Protein AF-A0A524EAW5-F1 (afdb_monomer_lite)

Foldseek 3Di:
DDDPDPQADVLRAGVVVVVVVCCVVCVVVPPADWDKDKDADSVVRDIDIDTDDRPPD

Structure (mmCIF, N/CA/C/O backbone):
data_AF-A0A524EAW5-F1
#
_entry.id   AF-A0A524EAW5-F1
#
loop_
_atom_site.group_PDB
_atom_site.id
_atom_site.type_symbol
_atom_site.label_atom_id
_atom_site.label_alt_id
_atom_site.label_comp_id
_atom_site.label_asym_id
_atom_site.label_entity_id
_atom_site.label_seq_id
_atom_site.pdbx_PDB_ins_code
_atom_site.Cartn_x
_atom_site.Cartn_y
_atom_site.Cartn_z
_atom_site.occupancy
_atom_site.B_iso_or_equiv
_atom_site.auth_seq_id
_atom_site.auth_comp_id
_atom_site.auth_asym_id
_atom_site.auth_atom_id
_atom_site.pdbx_PDB_model_num
ATOM 1 N N . MET A 1 1 ? -5.745 -17.602 27.573 1.00 42.34 1 MET A N 1
ATOM 2 C CA . MET A 1 1 ? -6.290 -17.955 26.238 1.00 42.34 1 MET A CA 1
ATOM 3 C C . MET A 1 1 ? -7.023 -16.714 25.735 1.00 42.34 1 MET A C 1
ATOM 5 O O . MET A 1 1 ? -7.901 -16.278 26.450 1.00 42.34 1 MET A O 1
ATOM 9 N N . LYS A 1 2 ? -6.712 -16.029 24.634 1.00 38.00 2 LYS A N 1
ATOM 10 C CA . LYS A 1 2 ? -5.862 -16.293 23.470 1.00 38.00 2 LYS A CA 1
ATOM 11 C C . LYS A 1 2 ? -5.220 -14.966 23.030 1.00 38.00 2 LYS A C 1
ATOM 13 O O . LYS A 1 2 ? -5.847 -13.917 23.120 1.00 38.00 2 LYS A O 1
ATOM 18 N N . SER A 1 3 ? -3.970 -15.053 22.589 1.00 39.75 3 SER A N 1
ATOM 19 C CA . SER A 1 3 ? -3.228 -13.979 21.933 1.00 39.75 3 SER A CA 1
ATOM 20 C C . SER A 1 3 ? -3.843 -13.732 20.554 1.00 39.75 3 SER A C 1
ATOM 22 O O . SER A 1 3 ? -3.802 -14.625 19.713 1.00 39.75 3 SER A O 1
ATOM 24 N N . ASN A 1 4 ? -4.437 -12.557 20.341 1.00 41.66 4 ASN A N 1
ATOM 25 C CA . ASN A 1 4 ? -5.041 -12.146 19.067 1.00 41.66 4 ASN A CA 1
ATOM 26 C C . ASN A 1 4 ? -4.259 -10.989 18.402 1.00 41.66 4 ASN A C 1
ATOM 28 O O . ASN A 1 4 ? -4.849 -10.178 17.703 1.00 41.66 4 ASN A O 1
ATOM 32 N N . TYR A 1 5 ? -2.940 -10.880 18.618 1.00 41.72 5 TYR A N 1
ATOM 33 C CA . TYR A 1 5 ? -2.194 -9.653 18.284 1.00 41.72 5 TYR A CA 1
ATOM 34 C C . TYR A 1 5 ? -1.264 -9.710 17.051 1.00 41.72 5 TYR A C 1
ATOM 36 O O . TYR A 1 5 ? -0.482 -8.791 16.868 1.00 41.72 5 TYR A O 1
ATOM 44 N N . LEU A 1 6 ? -1.276 -10.741 16.193 1.00 41.88 6 LEU A N 1
ATOM 45 C CA . LEU A 1 6 ? -0.221 -10.868 15.155 1.00 41.88 6 LEU A CA 1
ATOM 46 C C . LEU A 1 6 ? -0.696 -11.091 13.708 1.00 41.88 6 LEU A C 1
ATOM 48 O O . LEU A 1 6 ? 0.048 -11.641 12.905 1.00 41.88 6 LEU A O 1
ATOM 52 N N . ALA A 1 7 ? -1.900 -10.643 13.340 1.00 54.50 7 ALA A N 1
ATOM 53 C CA . ALA A 1 7 ? -2.341 -10.675 11.931 1.00 54.50 7 ALA A CA 1
ATOM 54 C C . ALA A 1 7 ? -3.111 -9.427 11.463 1.00 54.50 7 ALA A C 1
ATOM 56 O O . ALA A 1 7 ? -3.346 -9.257 10.270 1.00 54.50 7 ALA A O 1
ATOM 57 N N . GLN A 1 8 ? -3.474 -8.539 12.386 1.00 44.72 8 GLN A N 1
ATOM 58 C CA . GLN A 1 8 ? -4.009 -7.212 12.106 1.00 44.72 8 GLN A CA 1
ATOM 59 C C . GLN A 1 8 ? -3.030 -6.234 12.744 1.00 44.72 8 GLN A C 1
ATOM 61 O O . GLN A 1 8 ? -2.660 -6.421 13.904 1.00 44.72 8 GLN A O 1
ATOM 66 N N . GLY A 1 9 ? -2.565 -5.229 12.003 1.00 58.22 9 GLY A N 1
ATOM 67 C CA . GLY A 1 9 ? -1.818 -4.132 12.620 1.00 58.22 9 GLY A CA 1
ATOM 68 C C . GLY A 1 9 ? -2.642 -3.481 13.747 1.00 58.22 9 GLY A C 1
ATOM 69 O O . GLY A 1 9 ? -3.846 -3.732 13.846 1.00 58.22 9 GLY A O 1
ATOM 70 N N . PRO A 1 10 ? -2.044 -2.612 14.581 1.00 60.78 10 PRO A N 1
ATOM 71 C CA . PRO A 1 10 ? -2.747 -1.936 15.684 1.00 60.78 10 PRO A CA 1
ATOM 72 C C . PRO A 1 10 ? -4.011 -1.163 15.250 1.00 60.78 10 PRO A C 1
ATOM 74 O O . PRO A 1 10 ? -4.835 -0.806 16.082 1.00 60.78 10 PRO A O 1
ATOM 77 N N . THR A 1 11 ? -4.172 -0.931 13.948 1.00 65.69 11 THR A N 1
ATOM 78 C CA . THR A 1 11 ? -5.275 -0.237 13.280 1.00 65.69 11 THR A CA 1
ATOM 79 C C . THR A 1 11 ? -6.441 -1.136 12.841 1.00 65.69 11 THR A C 1
ATOM 81 O O . THR A 1 11 ? -7.460 -0.630 12.385 1.00 65.69 11 THR A O 1
ATOM 84 N N . GLY A 1 12 ? -6.336 -2.467 12.952 1.00 71.75 12 GLY A N 1
ATOM 85 C CA . GLY A 1 12 ? -7.420 -3.382 12.563 1.00 71.75 12 GLY A CA 1
ATOM 86 C C . GLY A 1 12 ? -7.645 -3.517 11.049 1.00 71.75 12 GLY A C 1
ATOM 87 O O . GLY A 1 12 ? -8.655 -4.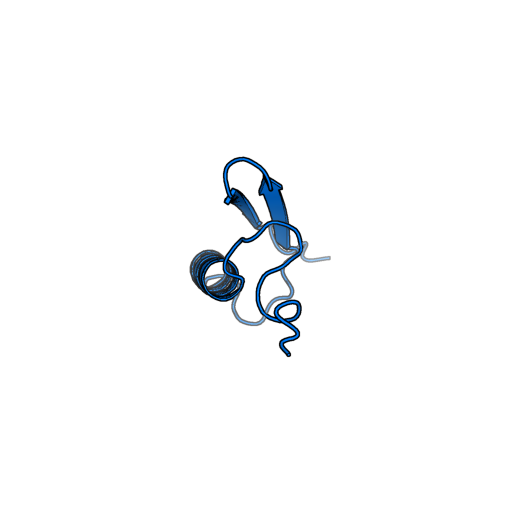088 10.636 1.00 71.75 12 GLY A O 1
ATOM 88 N N . ILE A 1 13 ? -6.717 -3.010 10.231 1.00 77.25 13 ILE A N 1
ATOM 89 C CA . ILE A 1 13 ? -6.732 -3.150 8.770 1.00 77.25 13 ILE A CA 1
ATOM 90 C C . ILE A 1 13 ? -6.168 -4.514 8.369 1.00 77.25 13 ILE A C 1
ATOM 92 O O . ILE A 1 13 ? -5.186 -5.002 8.941 1.00 77.25 13 ILE A O 1
ATOM 96 N N . ASN A 1 14 ? -6.804 -5.140 7.380 1.00 83.25 14 ASN A N 1
ATOM 97 C CA . ASN A 1 14 ? -6.340 -6.392 6.809 1.00 83.25 14 ASN A CA 1
ATOM 98 C C . ASN A 1 14 ? -5.107 -6.147 5.933 1.00 83.25 14 ASN A C 1
ATOM 100 O O . ASN A 1 14 ? -5.184 -5.558 4.859 1.00 83.25 14 ASN A O 1
ATOM 104 N N . ILE A 1 15 ? -3.965 -6.647 6.394 1.00 82.25 15 ILE A N 1
ATOM 105 C CA . ILE A 1 15 ? -2.674 -6.483 5.722 1.00 82.25 15 ILE A CA 1
ATOM 106 C C . ILE A 1 15 ? -2.684 -7.131 4.329 1.00 82.25 15 ILE A C 1
ATOM 108 O O . ILE A 1 15 ? -2.026 -6.629 3.422 1.00 82.25 15 ILE A O 1
ATOM 112 N N . LYS A 1 16 ? -3.443 -8.217 4.129 1.00 86.12 16 LYS A N 1
ATOM 113 C CA . LYS A 1 16 ? -3.529 -8.884 2.825 1.00 86.12 16 LYS A CA 1
ATOM 114 C C . LYS A 1 16 ? -4.139 -7.967 1.765 1.00 86.12 16 LYS A C 1
ATOM 116 O O . LYS A 1 16 ? -3.596 -7.874 0.672 1.00 86.12 16 LYS A O 1
ATOM 121 N N . ASP A 1 17 ? -5.215 -7.270 2.116 1.00 86.94 17 ASP A N 1
ATOM 122 C CA . ASP A 1 17 ? -5.931 -6.388 1.189 1.00 86.94 17 ASP A CA 1
ATOM 123 C C . ASP A 1 17 ? -5.037 -5.213 0.763 1.00 86.94 17 ASP A C 1
ATOM 125 O O . ASP A 1 17 ? -5.018 -4.825 -0.403 1.00 86.94 17 ASP A O 1
ATOM 129 N N . VAL A 1 18 ? -4.217 -4.709 1.691 1.00 85.69 18 VAL A N 1
ATOM 130 C CA . VAL A 1 18 ? -3.206 -3.683 1.404 1.00 85.69 18 VAL A CA 1
ATOM 131 C C . VAL A 1 18 ? -2.143 -4.213 0.440 1.00 85.69 18 VAL A C 1
ATOM 133 O O . VAL A 1 18 ? -1.818 -3.549 -0.539 1.00 85.69 18 VAL A O 1
ATOM 136 N N . VAL A 1 19 ? -1.603 -5.409 0.690 1.00 87.69 19 VAL A N 1
ATOM 137 C CA . VAL A 1 19 ? -0.571 -6.017 -0.167 1.00 87.69 19 VAL A CA 1
ATOM 138 C C . VAL A 1 19 ? -1.097 -6.278 -1.578 1.00 87.69 19 VAL A C 1
ATOM 140 O O . VAL A 1 19 ? -0.392 -6.001 -2.547 1.00 87.69 19 VAL A O 1
ATOM 143 N N . ASP A 1 20 ? -2.328 -6.773 -1.706 1.00 90.44 20 ASP A N 1
ATOM 144 C CA . ASP A 1 20 ? -2.955 -7.013 -3.006 1.00 90.44 20 ASP A CA 1
ATOM 145 C C . ASP A 1 20 ? -3.122 -5.693 -3.782 1.00 90.44 20 ASP A C 1
ATOM 147 O O . ASP A 1 20 ? -2.686 -5.597 -4.930 1.00 90.44 20 ASP A O 1
ATOM 151 N N . ALA A 1 21 ? -3.628 -4.640 -3.130 1.00 88.88 21 ALA A N 1
ATOM 152 C CA . ALA A 1 21 ? -3.787 -3.320 -3.743 1.00 88.88 21 ALA A CA 1
ATOM 153 C C . ALA A 1 21 ? -2.445 -2.671 -4.137 1.00 88.88 21 ALA A C 1
ATOM 155 O O . ALA A 1 21 ? -2.343 -2.045 -5.195 1.00 88.88 21 ALA A O 1
ATOM 156 N N . VAL A 1 22 ? -1.392 -2.841 -3.326 1.00 87.94 2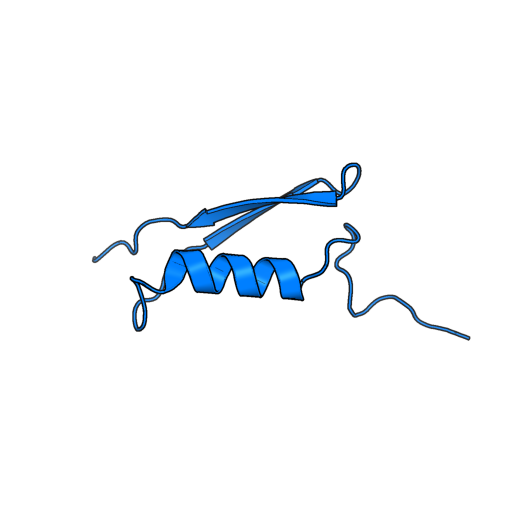2 VAL A N 1
ATOM 157 C CA . VAL A 1 22 ? -0.034 -2.389 -3.676 1.00 87.94 22 VAL A CA 1
ATOM 158 C C . VAL A 1 22 ? 0.480 -3.141 -4.904 1.00 87.94 22 VAL A C 1
ATOM 160 O O . VAL A 1 22 ? 1.016 -2.517 -5.820 1.00 87.94 22 VAL A O 1
ATOM 163 N N . ASN A 1 23 ? 0.315 -4.464 -4.962 1.00 87.31 23 ASN A N 1
ATOM 164 C CA . ASN A 1 23 ? 0.771 -5.275 -6.093 1.00 87.31 23 ASN A CA 1
ATOM 165 C C . ASN A 1 23 ? 0.067 -4.900 -7.404 1.00 87.31 23 ASN A C 1
ATOM 167 O O . ASN A 1 23 ? 0.713 -4.868 -8.450 1.00 87.31 23 AS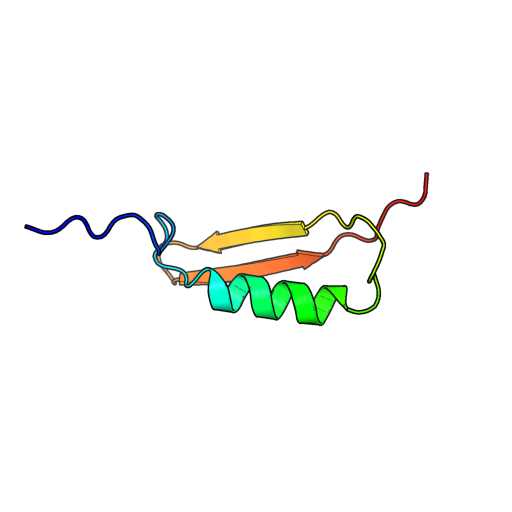N A O 1
ATOM 171 N N . GLU A 1 24 ? -1.231 -4.590 -7.360 1.00 89.88 24 GLU A N 1
ATOM 172 C CA . GLU A 1 24 ? -1.983 -4.124 -8.530 1.00 89.88 24 GLU A CA 1
ATOM 173 C C . GLU A 1 24 ? -1.441 -2.792 -9.061 1.00 89.88 24 GLU A C 1
ATOM 175 O O . GLU A 1 24 ? -1.132 -2.680 -10.248 1.00 89.88 24 GLU A O 1
ATOM 180 N N . GLN A 1 25 ? -1.244 -1.805 -8.181 1.00 86.50 25 GLN A N 1
ATOM 181 C CA . GLN A 1 25 ? -0.741 -0.482 -8.569 1.00 86.50 25 GLN A CA 1
ATOM 182 C C . GLN A 1 25 ? 0.732 -0.503 -8.999 1.00 86.50 25 GLN A C 1
ATOM 184 O O . GLN A 1 25 ? 1.156 0.308 -9.820 1.00 86.50 25 GLN A O 1
ATOM 189 N N . THR A 1 26 ? 1.522 -1.441 -8.470 1.00 86.25 26 THR A N 1
ATOM 190 C CA . THR A 1 26 ? 2.959 -1.548 -8.760 1.00 86.25 26 THR A CA 1
ATOM 191 C C . THR A 1 26 ? 3.298 -2.548 -9.863 1.00 86.25 26 THR A C 1
ATOM 193 O O . THR A 1 26 ? 4.468 -2.686 -10.220 1.00 86.25 26 THR A O 1
ATOM 196 N N . MET A 1 27 ? 2.305 -3.210 -10.470 1.00 86.81 27 MET A N 1
ATOM 197 C CA . MET A 1 27 ? 2.527 -4.252 -11.482 1.00 86.81 27 MET A CA 1
ATOM 198 C C . MET A 1 27 ? 3.353 -3.756 -12.680 1.00 86.81 27 MET A C 1
ATOM 200 O O . MET A 1 27 ? 4.186 -4.490 -13.212 1.00 86.81 27 MET A O 1
ATOM 204 N N . MET A 1 28 ? 3.169 -2.491 -13.070 1.00 82.81 28 MET A N 1
ATOM 205 C CA . MET A 1 28 ? 3.933 -1.834 -14.138 1.00 82.81 28 MET A CA 1
ATOM 206 C C . MET A 1 28 ? 5.407 -1.572 -13.787 1.00 82.81 28 MET A C 1
ATOM 208 O O . MET A 1 28 ? 6.225 -1.392 -14.683 1.00 82.81 28 MET A O 1
ATOM 212 N N . PHE A 1 29 ? 5.760 -1.591 -12.501 1.00 83.75 29 PHE A N 1
ATOM 213 C CA . PHE A 1 29 ? 7.1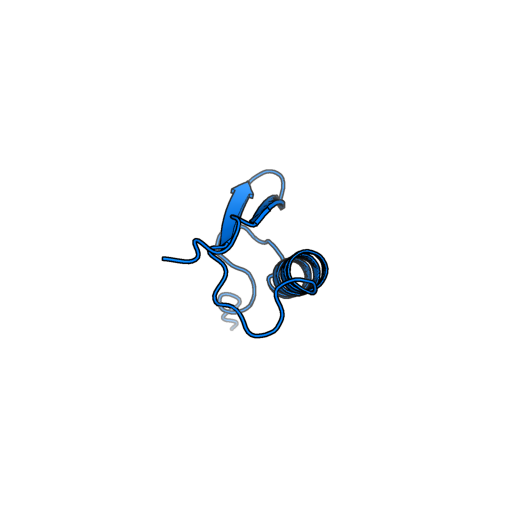18 -1.388 -11.991 1.00 83.75 29 PHE A CA 1
ATOM 214 C C . PHE A 1 29 ? 7.795 -2.705 -11.587 1.00 83.75 29 PHE A C 1
ATOM 216 O O . PHE A 1 29 ? 8.763 -2.709 -10.825 1.00 83.75 29 PHE A O 1
ATOM 223 N N . LYS A 1 30 ? 7.293 -3.848 -12.072 1.00 80.8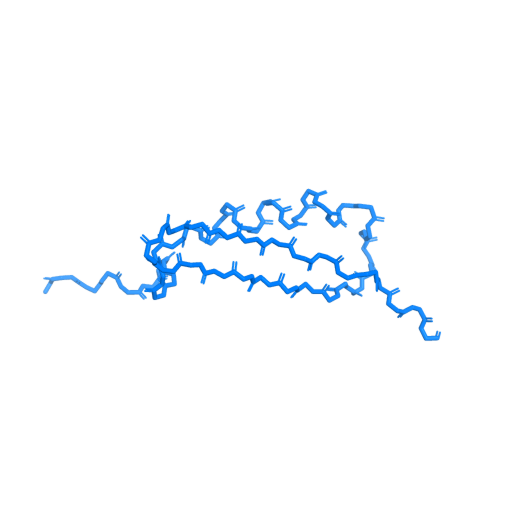8 30 LYS A N 1
ATOM 224 C CA . LYS A 1 30 ? 7.848 -5.166 -11.749 1.00 80.88 30 LYS A CA 1
ATOM 225 C C . LYS A 1 30 ? 9.349 -5.220 -12.057 1.00 80.88 30 LYS A C 1
ATOM 227 O O . LYS A 1 30 ? 9.767 -5.029 -13.194 1.00 80.88 30 LYS A O 1
ATOM 232 N N . GLY A 1 31 ? 10.143 -5.550 -11.038 1.00 83.62 31 GLY A N 1
ATOM 233 C CA . GLY A 1 31 ? 11.606 -5.610 -11.132 1.00 83.62 31 GLY A CA 1
ATOM 234 C C . GLY A 1 31 ? 12.326 -4.313 -10.748 1.00 83.62 31 GLY A C 1
ATOM 235 O O . GLY A 1 31 ? 13.553 -4.295 -10.770 1.00 83.62 31 GLY A O 1
ATOM 236 N N . LEU A 1 32 ? 11.596 -3.262 -10.363 1.00 85.31 32 LEU A N 1
ATOM 237 C CA . LEU A 1 32 ? 12.139 -2.018 -9.815 1.00 85.31 32 LEU A CA 1
ATOM 238 C C . LEU A 1 32 ? 11.813 -1.907 -8.319 1.00 85.31 32 LEU A C 1
ATOM 240 O O . LEU A 1 32 ? 10.763 -2.362 -7.865 1.00 85.31 32 LEU A O 1
ATOM 244 N N . THR A 1 33 ? 12.702 -1.275 -7.551 1.00 83.75 33 THR A N 1
ATOM 245 C CA . THR A 1 33 ? 12.407 -0.895 -6.164 1.00 83.75 33 THR A CA 1
ATOM 246 C C . THR A 1 33 ? 11.574 0.377 -6.173 1.00 83.75 33 THR A C 1
ATOM 248 O O . THR A 1 33 ? 12.045 1.423 -6.618 1.00 83.75 33 THR A O 1
ATOM 251 N N . VAL A 1 34 ? 10.345 0.284 -5.672 1.00 84.25 34 VAL A N 1
ATOM 252 C CA . VAL A 1 34 ? 9.386 1.390 -5.642 1.00 84.25 34 VAL A CA 1
ATOM 253 C C . VAL A 1 34 ? 9.134 1.803 -4.190 1.00 84.25 34 VAL A C 1
ATOM 255 O O . VAL A 1 34 ? 8.781 0.939 -3.382 1.00 84.25 34 VAL A O 1
ATOM 258 N N . PRO A 1 35 ? 9.313 3.085 -3.826 1.00 88.25 35 PRO A N 1
ATOM 259 C CA . PRO A 1 35 ? 8.897 3.575 -2.521 1.00 88.25 35 PRO A CA 1
ATOM 260 C C . PRO A 1 35 ? 7.368 3.566 -2.433 1.00 88.25 35 PRO A C 1
ATOM 262 O O . PRO A 1 35 ? 6.677 4.113 -3.293 1.00 88.25 35 PRO A O 1
ATOM 265 N N . VAL A 1 36 ? 6.839 2.941 -1.381 1.00 88.06 36 VAL A N 1
ATOM 266 C CA . VAL A 1 36 ? 5.398 2.897 -1.110 1.00 88.06 36 VAL A CA 1
ATOM 267 C C . VAL A 1 36 ? 5.142 3.499 0.262 1.00 88.06 36 VAL A C 1
ATOM 269 O O . VAL A 1 36 ? 5.715 3.058 1.261 1.00 88.06 36 VAL A O 1
ATOM 272 N N . ARG A 1 37 ? 4.258 4.493 0.309 1.00 87.62 37 ARG A N 1
ATOM 273 C CA . ARG A 1 37 ? 3.748 5.083 1.546 1.00 87.62 37 ARG A CA 1
ATOM 274 C C . ARG A 1 37 ? 2.300 4.650 1.732 1.00 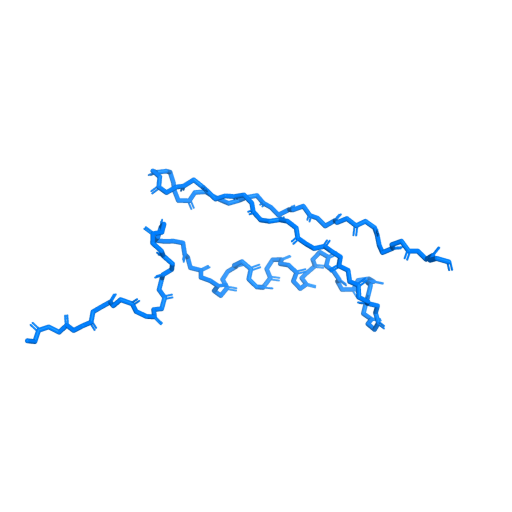87.62 37 ARG A C 1
ATOM 276 O O . ARG A 1 37 ? 1.504 4.718 0.802 1.00 87.62 37 ARG A O 1
ATOM 283 N N . ILE A 1 38 ? 1.971 4.191 2.935 1.00 86.12 38 ILE A N 1
ATOM 284 C CA . ILE A 1 38 ? 0.621 3.754 3.293 1.00 86.12 38 ILE A CA 1
ATOM 285 C C . ILE A 1 38 ? 0.168 4.611 4.466 1.00 86.12 38 ILE A C 1
ATOM 287 O O . ILE A 1 38 ? 0.817 4.615 5.514 1.00 86.12 38 ILE A O 1
ATOM 291 N N . GLU A 1 39 ? -0.932 5.330 4.282 1.00 88.75 39 GLU A N 1
ATOM 292 C CA . GLU A 1 39 ? -1.582 6.085 5.348 1.00 88.75 39 GLU A CA 1
ATOM 293 C C . GLU A 1 39 ? -2.808 5.311 5.821 1.00 88.75 39 GLU A C 1
ATOM 295 O O . GLU A 1 39 ? -3.553 4.751 5.021 1.00 88.75 39 GLU A O 1
ATOM 300 N N . CYS A 1 40 ? -2.967 5.198 7.137 1.00 82.06 40 CYS A N 1
ATOM 301 C CA . CYS A 1 40 ? -3.933 4.304 7.754 1.00 82.06 40 CYS A CA 1
ATOM 302 C C . CYS A 1 40 ? -4.690 5.037 8.857 1.00 82.06 40 CYS A C 1
ATOM 304 O O . CYS A 1 40 ? -4.075 5.557 9.790 1.00 82.06 40 CYS A O 1
ATOM 306 N N . ASP A 1 41 ? -6.017 5.021 8.761 1.00 83.31 41 ASP A N 1
ATOM 307 C CA . ASP A 1 41 ? -6.911 5.536 9.787 1.00 83.31 41 ASP A CA 1
ATOM 308 C C . ASP A 1 41 ? -7.408 4.373 10.677 1.00 83.31 41 ASP A C 1
ATOM 310 O O . ASP A 1 41 ? -8.175 3.524 10.209 1.00 83.31 41 ASP A O 1
ATOM 314 N N . PRO A 1 42 ? -6.983 4.296 11.953 1.00 76.94 42 PRO A N 1
ATOM 315 C CA . PRO A 1 42 ? -7.426 3.256 12.884 1.00 76.94 42 PRO A CA 1
ATOM 316 C C . PRO A 1 42 ? -8.903 3.366 13.290 1.00 76.94 42 PRO A C 1
ATOM 318 O O . PRO A 1 42 ? -9.474 2.367 13.726 1.00 76.94 42 PRO A O 1
ATOM 321 N N . GLU A 1 43 ? -9.522 4.546 13.189 1.00 82.00 43 GLU A N 1
ATOM 322 C CA . GLU A 1 43 ? -10.920 4.757 13.573 1.00 82.00 43 GLU A CA 1
ATOM 323 C C . GLU A 1 43 ? -11.862 4.293 12.464 1.00 82.00 43 GLU A C 1
ATOM 325 O O . GLU A 1 43 ? -12.798 3.528 12.714 1.00 82.00 43 GLU A O 1
ATOM 330 N N . THR A 1 44 ? -11.592 4.706 11.223 1.00 83.69 44 THR A N 1
ATOM 331 C CA . THR A 1 44 ? -12.431 4.348 10.068 1.00 83.69 44 THR A CA 1
ATOM 332 C C . THR A 1 44 ? -12.002 3.057 9.374 1.00 83.69 44 THR A C 1
ATOM 334 O O . THR A 1 44 ? -12.751 2.526 8.554 1.00 83.69 44 THR A O 1
ATOM 337 N N . LYS A 1 45 ? -10.823 2.517 9.717 1.00 80.81 45 LYS A N 1
ATOM 338 C CA . LYS A 1 45 ? -10.187 1.358 9.062 1.00 80.81 45 LYS A CA 1
ATOM 339 C C . LYS A 1 45 ? -9.945 1.566 7.567 1.00 80.81 45 LYS A C 1
ATOM 341 O O . LYS A 1 45 ? -9.830 0.596 6.817 1.00 80.81 45 LYS A O 1
ATOM 346 N N . GLN A 1 46 ? -9.883 2.820 7.135 1.00 82.69 46 GLN A N 1
ATOM 347 C CA . GLN A 1 46 ? -9.538 3.180 5.770 1.00 82.69 46 GLN A CA 1
ATOM 348 C C . GLN A 1 46 ? -8.021 3.271 5.628 1.00 82.69 46 GLN A C 1
ATOM 350 O O . GLN A 1 46 ? -7.302 3.598 6.577 1.00 82.69 46 GLN A O 1
ATOM 355 N N . PHE A 1 47 ? -7.536 2.960 4.433 1.00 85.50 47 PHE A N 1
ATOM 356 C CA . PHE A 1 47 ? -6.138 3.124 4.080 1.00 85.50 47 PHE A CA 1
ATOM 357 C C . PHE A 1 47 ? -6.016 3.738 2.692 1.00 85.50 47 PHE A C 1
ATOM 359 O O . PHE A 1 47 ? -6.799 3.427 1.795 1.00 85.50 47 PHE A O 1
ATOM 366 N N . GLU A 1 48 ? -5.003 4.575 2.520 1.00 88.19 48 GLU A N 1
ATOM 367 C CA . GLU A 1 48 ? -4.612 5.141 1.234 1.00 88.19 48 GLU A CA 1
ATOM 368 C C . GLU A 1 48 ? -3.194 4.685 0.896 1.00 88.19 48 GLU A C 1
ATOM 370 O O . GLU A 1 48 ? -2.302 4.662 1.750 1.00 88.19 48 GLU A O 1
ATOM 375 N N . ILE A 1 49 ? -2.998 4.276 -0.357 1.00 88.62 49 ILE A N 1
ATOM 376 C CA . ILE A 1 49 ? -1.712 3.809 -0.875 1.00 88.62 49 ILE A CA 1
ATOM 377 C C . ILE A 1 49 ? -1.178 4.873 -1.822 1.00 88.62 49 ILE A C 1
ATOM 379 O O . ILE A 1 49 ? -1.822 5.210 -2.813 1.00 88.62 49 ILE A O 1
ATOM 383 N N . PHE A 1 50 ? 0.032 5.340 -1.542 1.00 87.44 50 PHE A N 1
ATOM 384 C CA . PHE A 1 50 ? 0.778 6.252 -2.390 1.00 87.44 50 PHE A CA 1
ATOM 385 C C . PHE A 1 50 ? 1.978 5.505 -2.955 1.00 87.44 50 PHE A C 1
ATOM 387 O O . PHE A 1 50 ? 2.917 5.151 -2.234 1.00 87.44 50 PHE A O 1
ATOM 394 N N . VAL A 1 51 ? 1.921 5.240 -4.256 1.00 86.38 51 VAL A N 1
ATOM 395 C CA . VAL A 1 51 ? 3.038 4.673 -5.005 1.00 86.38 51 VAL A CA 1
ATOM 396 C C . VAL A 1 51 ? 3.845 5.831 -5.575 1.00 86.38 51 VAL A C 1
ATOM 398 O O . VAL A 1 51 ? 3.375 6.546 -6.460 1.00 86.38 51 VAL A O 1
ATOM 401 N N . GLU A 1 52 ? 5.052 6.039 -5.059 1.00 83.62 52 GLU A N 1
ATOM 402 C CA . GLU A 1 52 ? 5.964 7.034 -5.615 1.00 83.62 52 GLU A CA 1
ATOM 403 C C . GLU A 1 52 ? 6.660 6.450 -6.843 1.00 83.62 52 GLU A C 1
ATOM 405 O O . GLU A 1 52 ? 6.982 5.265 -6.889 1.00 83.62 52 GLU A O 1
ATOM 410 N N . THR A 1 53 ? 6.906 7.261 -7.870 1.00 80.19 53 THR A N 1
ATOM 411 C CA . THR A 1 53 ? 7.642 6.778 -9.042 1.00 80.19 53 THR A CA 1
ATOM 412 C C . THR A 1 53 ? 9.052 6.358 -8.624 1.00 80.19 53 THR A C 1
ATOM 414 O O . THR A 1 53 ? 9.708 7.132 -7.920 1.00 80.19 53 THR A O 1
ATOM 417 N N . PRO A 1 54 ? 9.554 5.187 -9.062 1.00 73.25 54 PRO A N 1
ATOM 418 C CA . PRO A 1 54 ? 10.921 4.782 -8.772 1.00 73.25 54 PRO A CA 1
ATOM 419 C C . PRO A 1 54 ? 11.875 5.850 -9.314 1.00 73.25 54 PRO A C 1
ATOM 421 O O . PRO A 1 54 ? 11.980 6.046 -10.526 1.00 73.25 54 PRO A O 1
ATOM 424 N N . SER A 1 55 ? 12.535 6.578 -8.408 1.00 68.31 55 SER A N 1
ATOM 425 C CA . SER A 1 55 ? 13.575 7.534 -8.777 1.00 68.31 55 SER A CA 1
ATOM 426 C C . SER A 1 55 ? 14.686 6.744 -9.457 1.00 68.31 55 SER A C 1
ATOM 428 O O . SER A 1 55 ? 15.381 5.952 -8.818 1.00 68.31 55 SER A O 1
ATOM 430 N N . THR A 1 56 ? 14.797 6.890 -10.774 1.00 56.66 56 THR A N 1
ATOM 431 C CA . THR A 1 56 ? 15.943 6.356 -11.504 1.00 56.66 56 THR A CA 1
ATOM 432 C C . THR A 1 56 ? 17.059 7.365 -11.268 1.00 56.66 56 THR A C 1
ATOM 434 O O . THR A 1 56 ? 17.025 8.450 -11.845 1.00 56.66 56 THR A O 1
ATOM 437 N N . ALA A 1 57 ? 17.941 7.065 -10.312 1.00 51.47 57 ALA A N 1
ATOM 438 C CA . ALA A 1 57 ? 19.155 7.844 -10.080 1.00 51.47 57 ALA A CA 1
ATOM 439 C C . ALA A 1 57 ? 20.043 7.870 -11.333 1.00 51.47 57 ALA A C 1
ATOM 441 O O . ALA A 1 57 ? 20.044 6.856 -12.072 1.00 51.47 57 ALA A O 1
#

pLDDT: mean 76.11, std 15.86, range [38.0, 90.44]

Sequence (57 aa):
MKSNYLAQGPTGINIKDVVDAVNEQTMMFKGLTVPVRIECDPETKQFEIFVETPSTA

Secondary structure (DSSP, 8-state):
-----SSB-TT--BHHHHHHHHHHHHGGGTTS---EEEEE-TTT--EEEEE------

Radius of gyration: 14.06 Å; chains: 1; bounding box: 32×26×40 Å